Protein AF-A0A954YTP8-F1 (afdb_monomer_lite)

pLDDT: mean 84.39, std 16.36, range [36.91, 97.94]

Sequence (166 aa):
MGKVSKSRSLLAVGVMALSAPAAFGALYEENFNVDHTANWTVNDPGVTDIGVDFFYDYSAIGVPSASGGDTLGLKMTANNVDGVFGGFSVSPTGESFTGNYTVSFQMWQNYVGPVGPGGSGTTQLSTMGIGSSGTVGVWPGNGGEAVMFGATLDGGSSVDYRAYSS

Secondary structure (DSSP, 8-state):
-PPPP--------------PPP-PPPSS----SS--GGGEEEE--SSS-EEEEEEEEGGGGTPPPPTTS--EEEEEEE-SSS------EEEETT----SS------------SSTTT--TT---EEEEEE---SSS--BTTB--SSEEEEEESSS-SS-SEEEE--

Foldseek 3Di:
DDDDDDDDDDDDDDDDPDDDPDDDDDPDDDDLPDPPVVQKAKAAPPFWDKDKDGQDQQVVVVDAADPVRDRGGIDIDTRPDPVTPDFFDMDGPPDDDDDDDDDDDDDDDDFADDQAQTDPPGFDKDKDWDQAPRHHGDDDVDLDRIWMWIATDRNNDPDGIDIGHD

Radius of gyration: 26.52 Å; chains: 1; bounding box: 39×39×110 Å

Structure (mmCIF, N/CA/C/O backbone):
data_AF-A0A954YTP8-F1
#
_entry.id   AF-A0A954YTP8-F1
#
loop_
_atom_site.group_PDB
_atom_site.id
_atom_site.type_symbol
_atom_site.label_atom_id
_atom_site.label_alt_id
_atom_site.label_comp_id
_atom_site.label_asym_id
_atom_site.label_entity_id
_atom_site.label_seq_id
_atom_site.pdbx_PDB_ins_code
_atom_site.Cartn_x
_atom_site.Cartn_y
_atom_site.Cartn_z
_atom_site.occupancy
_atom_site.B_iso_or_equiv
_atom_site.auth_seq_id
_atom_site.auth_comp_id
_atom_site.auth_asym_id
_atom_site.auth_atom_id
_atom_site.pdbx_PDB_model_num
ATOM 1 N N . MET A 1 1 ? -6.459 -20.102 93.764 1.00 43.72 1 MET A N 1
ATOM 2 C CA . MET A 1 1 ? -6.989 -20.490 92.435 1.00 43.72 1 MET A CA 1
ATOM 3 C C . MET A 1 1 ? -7.096 -19.251 91.552 1.00 43.72 1 MET A C 1
ATOM 5 O O . MET A 1 1 ? -8.073 -18.526 91.659 1.00 43.72 1 MET A O 1
ATOM 9 N N . GLY A 1 2 ? -6.074 -18.967 90.739 1.00 36.91 2 GLY A N 1
ATOM 10 C CA . GLY A 1 2 ? -6.099 -17.875 89.756 1.00 36.91 2 GLY A CA 1
ATOM 11 C C . GLY A 1 2 ? -6.503 -18.408 88.381 1.00 36.91 2 GLY A C 1
ATOM 12 O O . GLY A 1 2 ? -5.917 -19.381 87.914 1.00 36.91 2 GLY A O 1
ATOM 13 N N . LYS A 1 3 ? -7.523 -17.816 87.749 1.00 38.31 3 LYS A N 1
ATOM 14 C CA . LYS A 1 3 ? -7.937 -18.155 86.378 1.00 38.31 3 LYS A CA 1
ATOM 15 C C . LYS A 1 3 ? -7.115 -17.334 85.381 1.00 38.31 3 LYS A C 1
ATOM 17 O O . LYS A 1 3 ? -7.155 -16.110 85.420 1.00 38.31 3 LYS A O 1
ATOM 22 N N . VAL A 1 4 ? -6.402 -18.011 84.483 1.00 39.09 4 VAL A N 1
ATOM 23 C CA . VAL A 1 4 ? -5.707 -17.400 83.339 1.00 39.09 4 VAL A CA 1
ATOM 24 C C . VAL A 1 4 ? -6.686 -17.304 82.165 1.00 39.09 4 VAL A C 1
ATOM 26 O O . VAL A 1 4 ? -7.268 -18.310 81.761 1.00 39.09 4 VAL A O 1
ATOM 29 N N . SER A 1 5 ? -6.872 -16.098 81.627 1.00 40.88 5 SER A N 1
ATOM 30 C CA . SER A 1 5 ? -7.641 -15.832 80.403 1.00 40.88 5 SER A CA 1
ATOM 31 C C . SER A 1 5 ? -6.720 -15.933 79.183 1.00 40.88 5 SER A C 1
ATOM 33 O O . SER A 1 5 ? -5.648 -15.331 79.175 1.00 40.88 5 SER A O 1
ATOM 35 N N . LYS A 1 6 ? -7.113 -16.698 78.156 1.00 42.00 6 LYS A N 1
ATOM 36 C CA . LYS A 1 6 ? -6.406 -16.766 76.865 1.00 42.00 6 LYS A CA 1
ATOM 37 C C . LYS A 1 6 ? -7.088 -15.819 75.877 1.00 42.00 6 LYS A C 1
ATOM 39 O O . LYS A 1 6 ? -8.239 -16.060 75.514 1.00 42.00 6 LYS A O 1
ATOM 44 N N . SER A 1 7 ? -6.391 -14.770 75.433 1.00 45.72 7 SER A N 1
ATOM 45 C CA . SER A 1 7 ? -6.871 -13.926 74.333 1.00 45.72 7 SER A CA 1
ATOM 46 C C . SER A 1 7 ? -6.701 -14.666 72.999 1.00 45.72 7 SER A C 1
ATOM 48 O O . SER A 1 7 ? -5.727 -15.392 72.789 1.00 45.72 7 SER A O 1
ATOM 50 N N . ARG A 1 8 ? -7.688 -14.533 72.110 1.00 45.28 8 ARG A N 1
ATOM 51 C CA . ARG A 1 8 ? -7.630 -15.031 70.732 1.00 45.28 8 ARG A CA 1
ATOM 52 C C . ARG A 1 8 ? -7.493 -13.827 69.810 1.00 45.28 8 ARG A C 1
ATOM 54 O O . ARG A 1 8 ? -8.442 -13.064 69.664 1.00 45.28 8 ARG A O 1
ATOM 61 N N . SER A 1 9 ? -6.324 -13.663 69.206 1.00 44.97 9 SER A N 1
ATOM 62 C CA . SER A 1 9 ? -6.107 -12.681 68.145 1.00 44.97 9 SER A CA 1
ATOM 63 C C . SER A 1 9 ? -6.711 -13.209 66.842 1.00 44.97 9 SER A C 1
ATOM 65 O O . SER A 1 9 ? -6.308 -14.272 66.371 1.00 44.97 9 SER A O 1
ATOM 67 N N . LEU A 1 10 ? -7.681 -12.491 66.268 1.00 43.72 10 LEU A N 1
ATOM 68 C CA . LEU A 1 10 ? -8.114 -12.705 64.886 1.00 43.72 10 LEU A CA 1
ATOM 69 C C . LEU A 1 10 ? -7.189 -11.919 63.953 1.00 43.72 10 LEU A C 1
ATOM 71 O O . LEU A 1 10 ? -7.056 -10.705 64.088 1.00 43.72 10 LEU A O 1
ATOM 75 N N . LEU A 1 11 ? -6.575 -12.616 62.999 1.00 39.31 11 LEU A N 1
ATOM 76 C CA . LEU A 1 11 ? -5.860 -12.011 61.881 1.00 39.31 11 LEU A CA 1
ATOM 77 C C . LEU A 1 11 ? -6.870 -11.775 60.748 1.00 39.31 11 LEU A C 1
ATOM 79 O O . LEU A 1 11 ? -7.423 -12.732 60.208 1.00 39.31 11 LEU A O 1
ATOM 83 N N . ALA A 1 12 ? -7.139 -10.515 60.409 1.00 43.16 12 ALA A N 1
ATOM 84 C CA . ALA A 1 12 ? -7.928 -10.162 59.234 1.00 43.16 12 ALA A CA 1
ATOM 85 C C . ALA A 1 12 ? -7.003 -10.128 58.008 1.00 43.16 12 ALA A C 1
ATOM 87 O O . ALA A 1 12 ? -6.092 -9.305 57.939 1.00 43.16 12 ALA A O 1
ATOM 88 N N . VAL A 1 13 ? -7.221 -11.030 57.052 1.00 51.09 13 VAL A N 1
ATOM 89 C CA . VAL A 1 13 ? -6.542 -11.003 55.751 1.00 51.09 13 VAL A CA 1
ATOM 90 C C . VAL A 1 13 ? -7.353 -10.097 54.828 1.00 51.09 13 VAL A C 1
ATOM 92 O O . VAL A 1 13 ? -8.454 -10.450 54.412 1.00 51.09 13 VAL A O 1
ATOM 95 N N . GLY A 1 14 ? -6.831 -8.903 54.548 1.00 49.72 14 GLY A N 1
ATOM 96 C CA . GLY A 1 14 ? -7.393 -8.001 53.547 1.00 49.72 14 GLY A CA 1
ATOM 97 C C . GLY A 1 14 ? -7.043 -8.490 52.145 1.00 49.72 14 GLY A C 1
ATOM 98 O O . GLY A 1 14 ? -5.870 -8.542 51.783 1.00 49.72 14 GLY A O 1
ATOM 99 N N . VAL A 1 15 ? -8.052 -8.850 51.355 1.00 52.25 15 VAL A N 1
ATOM 100 C CA . VAL A 1 15 ? -7.885 -9.144 49.928 1.00 52.25 15 VAL A CA 1
ATOM 101 C C . VAL A 1 15 ? -7.781 -7.810 49.187 1.00 52.25 15 VAL A C 1
ATOM 103 O O . VAL A 1 15 ? -8.775 -7.101 49.049 1.00 52.25 15 VAL A O 1
ATOM 106 N N . MET A 1 16 ? -6.583 -7.446 48.725 1.00 53.78 16 MET A N 1
ATOM 107 C CA . MET A 1 16 ? -6.435 -6.407 47.701 1.00 53.78 16 MET A CA 1
ATOM 108 C C . MET A 1 16 ? -6.857 -7.003 46.359 1.00 53.78 16 MET A C 1
ATOM 110 O O . MET A 1 16 ? -6.181 -7.884 45.829 1.00 53.78 16 MET A O 1
ATOM 114 N N . ALA A 1 17 ? -7.971 -6.529 45.808 1.00 55.53 17 ALA A N 1
ATOM 115 C CA . ALA A 1 17 ? -8.307 -6.785 44.416 1.00 55.53 17 ALA A CA 1
ATOM 116 C C . ALA A 1 17 ? -7.317 -6.007 43.536 1.00 55.53 17 ALA A C 1
ATOM 118 O O . ALA A 1 17 ? -7.400 -4.784 43.433 1.00 55.53 17 ALA A O 1
ATOM 119 N N . LEU A 1 18 ? -6.358 -6.708 42.927 1.00 53.88 18 LEU A N 1
ATOM 120 C CA . LEU A 1 18 ? -5.585 -6.149 41.823 1.00 53.88 18 LEU A CA 1
ATOM 121 C C . LEU A 1 18 ? -6.533 -5.982 40.633 1.00 53.88 18 LEU A C 1
ATOM 123 O O . LEU A 1 18 ? -6.994 -6.963 40.052 1.00 53.88 18 LEU A O 1
ATOM 127 N N . SER A 1 19 ? -6.831 -4.738 40.275 1.00 57.00 19 SER A N 1
ATOM 128 C CA . SER A 1 19 ? -7.425 -4.400 38.987 1.00 57.00 19 SER A CA 1
ATOM 129 C C . SER A 1 19 ? -6.445 -4.810 37.886 1.00 57.00 19 SER A C 1
ATOM 131 O O . SER A 1 19 ? -5.382 -4.201 37.748 1.00 57.00 19 SER A O 1
ATOM 133 N N . ALA A 1 20 ? -6.772 -5.861 37.135 1.00 57.78 20 ALA A N 1
ATOM 134 C CA . ALA A 1 20 ? -6.038 -6.208 35.926 1.00 57.78 20 ALA A CA 1
ATOM 135 C C . ALA A 1 20 ? -6.110 -5.035 34.927 1.00 57.78 20 ALA A C 1
ATOM 137 O O . ALA A 1 20 ? -7.161 -4.390 34.841 1.00 57.78 20 ALA A O 1
ATOM 138 N N . PRO A 1 21 ? -5.033 -4.730 34.179 1.00 53.28 21 PRO A N 1
ATOM 139 C CA . PRO A 1 21 ? -5.123 -3.761 33.097 1.00 53.28 21 PRO A CA 1
ATOM 140 C C . PRO A 1 21 ? -6.171 -4.246 32.092 1.00 53.28 21 PRO A C 1
ATOM 142 O O . PRO A 1 21 ? -6.178 -5.418 31.710 1.00 53.28 21 PRO A O 1
ATOM 145 N N . ALA A 1 22 ? -7.074 -3.354 31.687 1.00 58.91 22 ALA A N 1
ATOM 146 C CA . ALA A 1 22 ? -7.994 -3.637 30.598 1.00 58.91 22 ALA A CA 1
ATOM 147 C C . ALA A 1 22 ? -7.167 -3.934 29.340 1.00 58.91 22 ALA A C 1
ATOM 149 O O . ALA A 1 22 ? -6.373 -3.098 28.905 1.00 58.91 22 ALA A O 1
ATOM 150 N N . ALA A 1 23 ? -7.326 -5.129 28.775 1.00 56.59 23 ALA A N 1
ATOM 151 C CA . ALA A 1 23 ? -6.828 -5.406 27.439 1.00 56.59 23 ALA A CA 1
ATOM 152 C C . ALA A 1 23 ? -7.651 -4.553 26.464 1.00 56.59 23 ALA A C 1
ATOM 154 O O . ALA A 1 23 ? -8.861 -4.748 26.341 1.00 56.59 23 ALA A O 1
ATOM 155 N N . PHE A 1 24 ? -7.019 -3.575 25.819 1.00 61.34 24 PHE A N 1
ATOM 156 C CA . PHE A 1 24 ? -7.635 -2.876 24.697 1.00 61.34 24 PHE A CA 1
ATOM 157 C C . PHE A 1 24 ? -7.623 -3.825 23.496 1.00 61.34 24 PHE A C 1
ATOM 159 O O . PHE A 1 24 ? -6.556 -4.256 23.063 1.00 61.34 24 PHE A O 1
ATOM 166 N N . GLY A 1 25 ? -8.807 -4.193 23.003 1.00 76.06 25 GLY A N 1
ATOM 167 C CA . GLY A 1 25 ? -8.944 -4.908 21.734 1.00 76.06 25 GLY A CA 1
ATOM 168 C C . GLY A 1 25 ? -8.599 -4.000 20.553 1.00 76.06 25 GLY A C 1
ATOM 169 O O . GLY A 1 25 ? -8.648 -2.773 20.681 1.00 76.06 25 GLY A O 1
ATOM 170 N N . ALA A 1 26 ? -8.251 -4.595 19.411 1.00 89.19 26 ALA A N 1
ATOM 171 C CA . ALA A 1 26 ? -8.076 -3.848 18.170 1.00 89.19 26 ALA A CA 1
ATOM 172 C C . ALA A 1 26 ? -9.371 -3.088 17.828 1.00 89.19 26 ALA A C 1
ATOM 174 O O . ALA A 1 26 ? -10.463 -3.647 17.933 1.00 89.19 26 ALA A O 1
ATOM 175 N N . LEU A 1 27 ? -9.249 -1.813 17.437 1.00 93.25 27 LEU A N 1
ATOM 176 C CA . LEU A 1 27 ? -10.388 -1.033 16.930 1.00 93.25 27 LEU A CA 1
ATOM 177 C C . LEU A 1 27 ? -10.850 -1.564 15.569 1.00 93.25 27 LEU A C 1
ATOM 179 O O . LEU A 1 27 ? -12.038 -1.570 15.277 1.00 93.25 27 LEU A O 1
ATOM 183 N N . TYR A 1 28 ? -9.885 -2.007 14.769 1.00 94.44 28 TYR A N 1
ATOM 184 C CA . TYR A 1 28 ? -10.058 -2.655 13.482 1.00 94.44 28 TYR A CA 1
ATOM 185 C C . TYR A 1 28 ? -8.809 -3.489 13.201 1.00 94.44 28 TYR A C 1
ATOM 187 O O . TYR A 1 28 ? -7.697 -3.075 13.542 1.00 94.44 28 TYR A O 1
ATOM 195 N N . GLU A 1 29 ? -8.990 -4.651 12.589 1.00 94.19 29 GLU A N 1
ATOM 196 C CA . GLU A 1 29 ? -7.910 -5.522 12.141 1.00 94.19 29 GLU A CA 1
ATOM 197 C C . GLU A 1 29 ? -8.318 -6.155 10.814 1.00 94.19 29 GLU A C 1
ATOM 199 O O . GLU A 1 29 ? -9.474 -6.528 10.626 1.00 94.19 29 GLU A O 1
ATOM 204 N N . GLU A 1 30 ? -7.357 -6.286 9.908 1.00 94.50 30 GLU A N 1
ATOM 205 C CA . GLU A 1 30 ? -7.521 -7.028 8.669 1.00 94.50 30 GLU A CA 1
ATOM 206 C C . GLU A 1 30 ? -6.242 -7.816 8.392 1.00 94.50 30 GLU A C 1
ATOM 208 O O . GLU A 1 30 ? -5.138 -7.273 8.473 1.00 94.50 30 GLU A O 1
ATOM 213 N N . ASN A 1 31 ? -6.409 -9.092 8.054 1.00 93.69 31 ASN A N 1
ATOM 214 C CA . ASN A 1 31 ? -5.323 -10.006 7.706 1.00 93.69 31 ASN A CA 1
ATOM 215 C C . ASN A 1 31 ? -5.494 -10.625 6.312 1.00 93.69 31 ASN A C 1
ATOM 217 O O . ASN A 1 31 ? -4.591 -11.308 5.844 1.00 93.69 31 ASN A O 1
ATOM 221 N N . PHE A 1 32 ? -6.630 -10.385 5.648 1.00 95.81 32 PHE A N 1
ATOM 222 C CA . PHE A 1 32 ? -6.990 -10.899 4.330 1.00 95.81 32 PHE A CA 1
ATOM 223 C C . PHE A 1 32 ? -6.893 -12.427 4.205 1.00 95.81 32 PHE A C 1
ATOM 225 O O . PHE A 1 32 ? -6.756 -12.943 3.103 1.00 95.81 32 PHE A O 1
ATOM 232 N N . ASN A 1 33 ? -7.004 -13.174 5.309 1.00 94.31 33 ASN A N 1
ATOM 233 C CA . ASN A 1 33 ? -7.100 -14.639 5.280 1.00 94.31 33 ASN A CA 1
ATOM 234 C C . ASN A 1 33 ? -8.509 -15.137 4.928 1.00 94.31 33 ASN A C 1
ATOM 236 O O . ASN A 1 33 ? -8.725 -16.332 4.714 1.00 94.31 33 ASN A O 1
ATOM 240 N N . VAL A 1 34 ? -9.464 -14.214 4.842 1.00 95.25 34 VAL A N 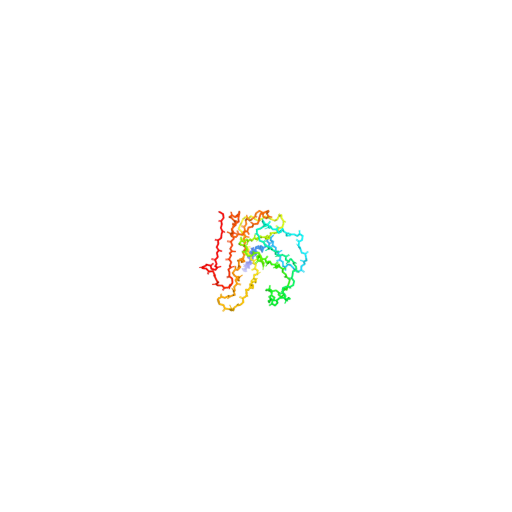1
ATOM 241 C CA . VAL A 1 34 ? -10.792 -14.394 4.257 1.00 95.25 34 VAL A CA 1
ATOM 242 C C . VAL A 1 34 ? -11.004 -13.263 3.256 1.00 95.25 34 VAL A C 1
ATOM 244 O O . VAL A 1 34 ? -10.475 -12.164 3.434 1.00 95.25 34 VAL A O 1
ATOM 247 N N . ASP A 1 35 ? -11.753 -13.530 2.189 1.00 96.56 35 ASP A N 1
ATOM 248 C CA . ASP A 1 35 ? -12.082 -12.502 1.209 1.00 96.56 35 ASP A CA 1
ATOM 249 C C . ASP A 1 35 ? 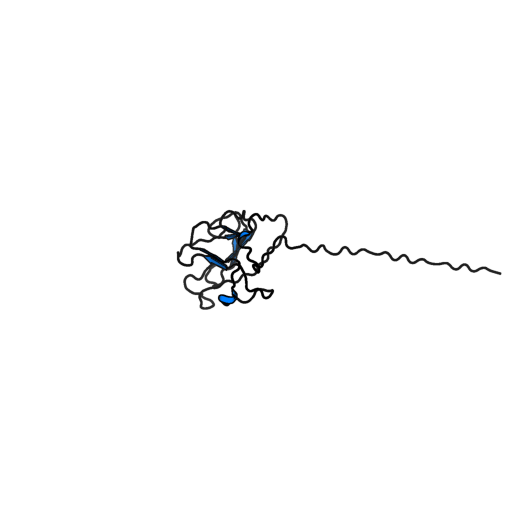-13.051 -11.475 1.815 1.00 96.56 35 ASP A C 1
ATOM 251 O O . ASP A 1 35 ? -14.262 -11.689 1.903 1.00 96.56 35 ASP A O 1
ATOM 255 N N . HIS A 1 36 ? -12.485 -10.351 2.246 1.00 96.06 36 HIS A N 1
ATOM 256 C CA . HIS A 1 36 ? -13.197 -9.172 2.723 1.00 96.06 36 HIS A CA 1
ATOM 257 C C . HIS A 1 36 ? -13.155 -8.023 1.713 1.00 96.06 36 HIS A C 1
ATOM 259 O O . HIS A 1 36 ? -13.333 -6.873 2.100 1.00 96.06 36 HIS A O 1
ATOM 265 N N . THR A 1 37 ? -12.950 -8.295 0.420 1.00 96.62 37 THR A N 1
ATOM 266 C CA . THR A 1 37 ? -12.865 -7.255 -0.625 1.00 96.62 37 THR A CA 1
ATOM 267 C C . THR A 1 37 ? -14.039 -6.273 -0.570 1.00 96.62 37 THR A C 1
ATOM 269 O O . THR A 1 37 ? -13.858 -5.070 -0.727 1.00 96.62 37 THR A O 1
ATOM 272 N N . ALA A 1 38 ? -15.247 -6.764 -0.275 1.00 97.12 38 ALA A N 1
ATOM 273 C CA . ALA A 1 38 ? -16.453 -5.941 -0.167 1.00 97.12 38 ALA A CA 1
ATOM 274 C C . ALA A 1 38 ? -16.443 -4.929 1.000 1.00 97.12 38 ALA A C 1
ATOM 276 O O . ALA A 1 38 ? -17.274 -4.023 1.013 1.00 97.12 38 ALA A O 1
ATOM 277 N N . ASN A 1 39 ? -15.524 -5.069 1.960 1.00 97.50 39 ASN A N 1
ATOM 278 C CA . ASN A 1 39 ? -15.367 -4.174 3.110 1.00 97.50 39 ASN A CA 1
ATOM 279 C C .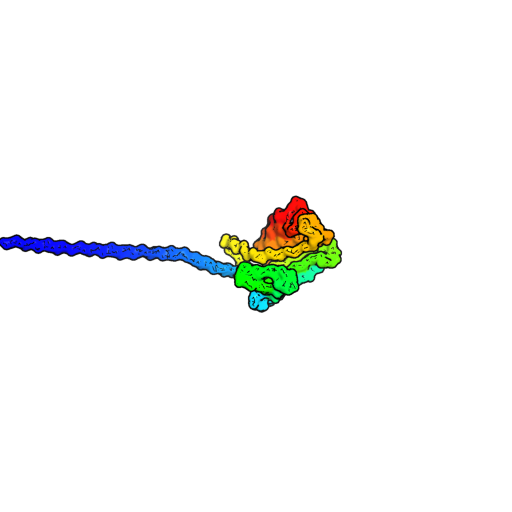 ASN A 1 39 ? -14.350 -3.050 2.849 1.00 97.50 39 ASN A C 1
ATOM 281 O O . ASN A 1 39 ? -14.049 -2.281 3.762 1.00 97.50 39 ASN A O 1
ATOM 285 N N . TRP A 1 40 ? -13.787 -2.969 1.640 1.00 97.94 40 TRP A N 1
ATOM 286 C CA . TRP A 1 40 ? -12.749 -2.008 1.290 1.00 97.94 40 TRP A CA 1
ATOM 287 C C . TRP A 1 40 ? -13.150 -1.153 0.089 1.00 97.94 40 TRP A C 1
ATOM 289 O O . TRP A 1 40 ? -13.632 -1.641 -0.932 1.00 97.94 40 TRP A O 1
ATOM 299 N N . THR A 1 41 ? -12.878 0.146 0.193 1.00 97.94 41 THR A N 1
ATOM 300 C CA . THR A 1 41 ? -13.061 1.113 -0.890 1.00 97.94 41 THR A CA 1
ATOM 301 C C . THR A 1 41 ? -11.719 1.390 -1.558 1.00 97.94 41 THR A C 1
ATOM 303 O O . THR A 1 41 ? -10.753 1.748 -0.881 1.00 97.94 41 THR A O 1
ATOM 306 N N . VAL A 1 42 ? -11.668 1.284 -2.889 1.00 97.88 42 VAL A N 1
ATOM 307 C CA . VAL A 1 42 ? -10.557 1.800 -3.703 1.00 97.88 42 VAL A CA 1
ATOM 308 C C . VAL A 1 42 ? -10.845 3.254 -4.059 1.00 97.88 42 VAL A C 1
ATOM 310 O O . VAL A 1 42 ? -11.812 3.555 -4.755 1.00 97.88 42 VAL A O 1
ATOM 313 N N . ASN A 1 43 ? -9.998 4.157 -3.576 1.00 95.62 43 ASN A N 1
ATOM 314 C CA . ASN A 1 43 ? -10.103 5.592 -3.792 1.00 95.62 43 ASN A CA 1
ATOM 315 C C . ASN A 1 43 ? -9.173 6.008 -4.932 1.00 95.62 43 ASN A C 1
ATOM 317 O O . ASN A 1 43 ? -8.053 6.478 -4.707 1.00 95.62 43 ASN A O 1
ATOM 321 N N . ASP A 1 44 ? -9.639 5.795 -6.159 1.00 95.19 44 ASP A N 1
ATOM 322 C CA . ASP A 1 44 ? -8.899 6.098 -7.381 1.00 95.19 44 ASP A CA 1
ATOM 323 C C . ASP A 1 44 ? -9.269 7.487 -7.938 1.00 95.19 44 ASP A C 1
ATOM 325 O O . ASP A 1 44 ? -10.421 7.705 -8.322 1.00 95.19 44 ASP A O 1
ATOM 329 N N . PRO A 1 45 ? -8.325 8.445 -8.000 1.00 92.69 45 PRO A N 1
ATOM 330 C CA . PRO A 1 45 ? -8.558 9.740 -8.631 1.00 92.69 45 PRO A CA 1
ATOM 331 C C . PRO A 1 45 ? -8.459 9.704 -10.170 1.00 92.69 45 PRO A C 1
ATOM 333 O O . PRO A 1 45 ? -8.714 10.728 -10.802 1.00 92.69 45 PRO A O 1
ATOM 336 N N . GLY A 1 46 ? -8.068 8.578 -10.780 1.00 94.19 46 GLY A N 1
ATOM 337 C CA . GLY A 1 46 ? -7.976 8.406 -12.233 1.00 94.19 46 GLY A CA 1
ATOM 338 C C . GLY A 1 46 ? -6.794 9.133 -12.884 1.00 94.19 46 GLY A C 1
ATOM 339 O O . GLY A 1 46 ? -6.911 9.606 -14.012 1.00 94.19 46 GLY A O 1
ATOM 340 N N . VAL A 1 47 ? -5.675 9.283 -12.162 1.00 94.38 47 VAL A N 1
ATOM 341 C CA . VAL A 1 47 ? -4.493 10.051 -12.616 1.00 94.38 47 VAL A CA 1
ATOM 342 C C . VAL A 1 47 ? -3.454 9.184 -13.337 1.00 94.38 47 VAL A C 1
ATOM 344 O O . VAL A 1 47 ? -2.764 9.672 -14.227 1.00 94.38 47 VAL A O 1
ATOM 347 N N . THR A 1 48 ? -3.314 7.923 -12.938 1.00 94.56 48 THR A N 1
ATOM 348 C CA . THR A 1 48 ? -2.360 6.950 -13.491 1.00 94.56 48 THR A CA 1
ATOM 349 C C . THR A 1 48 ? -2.995 5.565 -13.440 1.00 94.56 48 THR A C 1
ATOM 351 O O . THR A 1 48 ? -3.967 5.372 -12.708 1.00 94.56 48 THR A O 1
ATOM 354 N N . ASP A 1 49 ? -2.464 4.605 -14.184 1.00 95.50 49 ASP A N 1
ATOM 355 C CA . ASP A 1 49 ? -2.917 3.224 -14.132 1.00 95.50 49 ASP A CA 1
ATOM 356 C C . ASP A 1 49 ? -2.675 2.605 -12.742 1.00 95.50 49 ASP A C 1
ATOM 358 O O . ASP A 1 49 ? -1.626 2.800 -12.124 1.00 95.50 49 ASP A O 1
ATOM 362 N N . ILE A 1 50 ? -3.663 1.867 -12.230 1.00 96.25 50 ILE A N 1
ATOM 363 C CA . ILE A 1 50 ? -3.611 1.242 -10.903 1.00 96.25 50 ILE A CA 1
ATOM 364 C C . ILE A 1 50 ? -3.989 -0.237 -10.963 1.00 96.25 50 ILE A C 1
ATOM 366 O O . ILE A 1 50 ? -4.673 -0.696 -11.877 1.00 96.25 50 ILE A O 1
ATOM 370 N N . GLY A 1 51 ? -3.564 -0.983 -9.950 1.00 96.81 51 GLY A N 1
ATOM 371 C CA . GLY A 1 51 ? -3.954 -2.369 -9.723 1.00 96.81 51 GLY A CA 1
ATOM 372 C C . GLY A 1 51 ? -4.147 -2.625 -8.235 1.00 96.81 51 GLY A C 1
ATOM 373 O O . GLY A 1 51 ? -3.332 -2.182 -7.421 1.00 96.81 51 GLY A O 1
ATOM 374 N N . VAL A 1 52 ? -5.232 -3.321 -7.893 1.00 97.88 52 VAL A N 1
ATOM 375 C CA . VAL A 1 52 ? -5.584 -3.677 -6.516 1.00 97.88 52 VAL A CA 1
ATOM 376 C C . VAL A 1 52 ? -6.098 -5.105 -6.492 1.00 97.88 52 VAL A C 1
ATOM 378 O O . VAL A 1 52 ? -7.153 -5.387 -7.052 1.00 97.88 52 VAL A O 1
ATOM 381 N N . ASP A 1 53 ? -5.368 -5.976 -5.806 1.00 97.62 53 ASP A N 1
ATOM 382 C CA . ASP A 1 53 ? -5.774 -7.354 -5.558 1.00 97.62 53 ASP A CA 1
ATOM 383 C C . ASP A 1 53 ? -5.890 -7.540 -4.039 1.00 97.62 53 ASP A C 1
ATOM 385 O O . ASP A 1 53 ? -4.887 -7.630 -3.323 1.00 97.62 53 ASP A O 1
ATOM 389 N N . PHE A 1 54 ? -7.120 -7.552 -3.532 1.00 97.75 54 PHE A N 1
ATOM 390 C CA . PHE A 1 54 ? -7.411 -7.994 -2.169 1.00 97.75 54 PHE A CA 1
ATOM 391 C C . PHE A 1 54 ? -7.373 -9.523 -2.115 1.00 97.75 54 PHE A C 1
ATOM 393 O O . PHE A 1 54 ? -7.574 -10.181 -3.136 1.00 97.75 54 PHE A O 1
ATOM 400 N N . PHE A 1 55 ? -7.131 -10.094 -0.930 1.00 97.12 55 PHE A N 1
ATOM 401 C CA . PHE A 1 55 ? -7.078 -11.552 -0.756 1.00 97.12 55 PHE A CA 1
ATOM 402 C C . PHE A 1 55 ? -6.041 -12.229 -1.685 1.00 97.12 55 PHE A C 1
ATOM 404 O O . PHE A 1 55 ? -6.204 -13.357 -2.147 1.00 97.12 55 PHE A O 1
ATOM 411 N N . TYR A 1 56 ? -4.957 -11.518 -1.999 1.00 97.69 56 TYR A N 1
ATOM 412 C CA . TYR A 1 56 ? -3.939 -11.971 -2.937 1.00 97.69 56 TYR A CA 1
ATOM 413 C C . TYR A 1 56 ? -2.892 -12.842 -2.244 1.00 97.69 56 TYR A C 1
ATOM 415 O O . TYR A 1 56 ? -2.286 -12.404 -1.265 1.00 97.69 56 TYR A O 1
ATOM 423 N N . ASP A 1 57 ? -2.619 -14.030 -2.793 1.00 97.56 57 ASP A N 1
ATOM 424 C CA . ASP A 1 57 ? -1.494 -14.871 -2.371 1.00 97.56 57 ASP A CA 1
ATOM 425 C C . ASP A 1 57 ? -0.167 -14.282 -2.858 1.00 97.56 57 ASP A C 1
ATOM 427 O O . ASP A 1 57 ? 0.281 -14.497 -3.990 1.00 97.56 57 ASP A O 1
ATOM 431 N N . TYR A 1 58 ? 0.482 -13.516 -1.983 1.00 96.75 58 TYR A N 1
ATOM 432 C CA . TYR A 1 58 ? 1.748 -12.864 -2.291 1.00 96.75 58 TYR A CA 1
ATOM 433 C C . TYR A 1 58 ? 2.940 -13.822 -2.308 1.00 96.75 58 TYR A C 1
ATOM 435 O O . TYR A 1 58 ? 3.993 -13.462 -2.845 1.00 96.75 58 TYR A O 1
ATOM 443 N N . SER A 1 59 ? 2.788 -15.061 -1.829 1.00 96.62 59 SER A N 1
ATOM 444 C CA . SER A 1 59 ? 3.839 -16.072 -1.981 1.00 96.62 59 SER A CA 1
ATOM 445 C C . SER A 1 59 ? 4.090 -16.408 -3.458 1.00 96.62 59 SER A C 1
ATOM 447 O O . SER A 1 59 ? 5.222 -16.710 -3.842 1.00 96.62 59 SER A O 1
ATOM 449 N N . ALA A 1 60 ? 3.081 -16.223 -4.322 1.00 96.38 60 ALA A N 1
ATOM 450 C CA . ALA A 1 60 ? 3.181 -16.414 -5.769 1.00 96.38 60 ALA A CA 1
ATOM 451 C C . ALA A 1 60 ? 4.204 -15.486 -6.453 1.00 96.38 60 ALA A C 1
ATOM 453 O O . ALA A 1 60 ? 4.682 -15.794 -7.544 1.00 96.38 60 ALA A O 1
ATOM 454 N N . ILE A 1 61 ? 4.560 -14.360 -5.822 1.00 93.19 61 ILE A N 1
ATOM 455 C CA . ILE A 1 61 ? 5.587 -13.417 -6.303 1.00 93.19 61 ILE A CA 1
ATOM 456 C C . ILE A 1 61 ? 6.850 -13.427 -5.430 1.00 93.19 61 ILE A C 1
ATOM 458 O O . ILE A 1 61 ? 7.677 -12.524 -5.525 1.00 93.19 61 ILE A O 1
ATOM 462 N N . GLY A 1 62 ? 7.015 -14.450 -4.585 1.00 93.62 62 GLY A N 1
ATOM 463 C CA . GLY A 1 62 ? 8.208 -14.643 -3.760 1.00 93.62 62 GLY A CA 1
ATOM 464 C C . GLY A 1 62 ? 8.296 -13.732 -2.535 1.00 93.62 62 GLY A C 1
ATOM 465 O O . GLY A 1 62 ? 9.368 -13.635 -1.937 1.00 93.62 62 GLY A O 1
ATOM 466 N N . VAL A 1 63 ? 7.200 -13.071 -2.149 1.00 94.75 63 VAL A N 1
ATOM 467 C CA .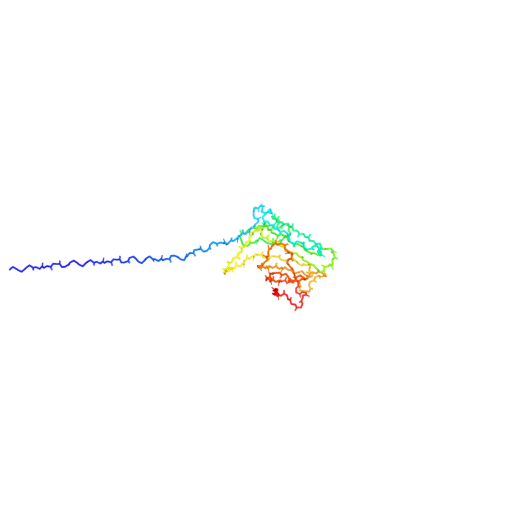 VAL A 1 63 ? 7.148 -12.292 -0.907 1.00 94.75 63 VAL A CA 1
ATOM 468 C C . VAL A 1 63 ? 7.103 -13.264 0.282 1.00 94.75 63 VAL A C 1
ATOM 470 O O . VAL A 1 63 ? 6.273 -14.178 0.279 1.00 94.75 63 VAL A O 1
ATOM 473 N N . PRO A 1 64 ? 7.988 -13.120 1.288 1.00 94.62 64 PRO A N 1
ATOM 474 C CA . PRO A 1 64 ? 7.965 -13.956 2.486 1.00 94.62 64 PRO A CA 1
ATOM 475 C C . PRO A 1 64 ? 6.657 -13.812 3.269 1.00 94.62 64 PRO A C 1
ATOM 477 O O . PRO A 1 64 ? 6.042 -12.748 3.257 1.00 94.62 64 PRO A O 1
ATOM 480 N N . SER A 1 65 ? 6.274 -14.855 4.007 1.00 95.44 65 SER A N 1
ATOM 481 C CA . SER A 1 65 ? 5.105 -14.813 4.893 1.00 95.44 65 SER A CA 1
ATOM 482 C C . SER A 1 65 ? 5.205 -13.688 5.927 1.00 95.44 65 SER A C 1
ATOM 484 O O . SER A 1 65 ? 6.268 -13.491 6.527 1.00 95.44 65 SER A O 1
ATOM 486 N N . ALA A 1 66 ? 4.083 -13.028 6.201 1.00 92.38 66 ALA A N 1
ATOM 487 C CA . ALA A 1 66 ? 3.943 -12.072 7.296 1.00 92.38 66 ALA A CA 1
ATOM 488 C C . ALA A 1 66 ? 4.204 -12.717 8.677 1.00 92.38 66 ALA A C 1
ATOM 490 O O . ALA A 1 66 ? 4.199 -13.943 8.840 1.00 92.38 66 ALA A O 1
ATOM 491 N N . SER A 1 67 ? 4.415 -11.896 9.712 1.00 82.25 67 SER A N 1
ATOM 492 C CA . SER A 1 67 ? 4.533 -12.344 11.102 1.00 82.25 67 SER A CA 1
ATOM 493 C C . SER A 1 67 ? 3.212 -12.977 11.547 1.00 82.25 67 SER A C 1
ATOM 495 O O . SER A 1 67 ? 2.249 -12.272 11.833 1.00 82.25 67 SER A O 1
ATOM 497 N N . GLY A 1 68 ? 3.169 -14.308 11.551 1.00 84.38 68 GLY A N 1
ATOM 498 C CA . GLY A 1 68 ? 1.944 -15.104 11.691 1.00 84.38 68 GLY A CA 1
ATOM 499 C C . GLY A 1 68 ? 1.919 -16.324 10.765 1.00 84.38 68 GLY A C 1
ATOM 500 O O . GLY A 1 68 ? 1.266 -17.311 11.083 1.00 84.38 68 GLY A O 1
ATOM 501 N N . GLY A 1 69 ? 2.709 -16.305 9.684 1.00 92.31 69 GLY A N 1
ATOM 502 C CA . GLY A 1 69 ? 2.740 -17.375 8.682 1.00 92.31 69 GLY A CA 1
ATOM 503 C C . GLY A 1 69 ? 1.738 -17.186 7.541 1.00 92.31 69 GLY A C 1
ATOM 504 O O . GLY A 1 69 ? 1.677 -18.035 6.654 1.00 92.31 69 GLY A O 1
ATOM 505 N N . ASP A 1 70 ? 0.989 -16.083 7.548 1.00 94.25 70 ASP A N 1
ATOM 506 C CA . ASP A 1 70 ? 0.040 -15.742 6.492 1.00 94.25 70 ASP A CA 1
ATOM 507 C C . ASP A 1 70 ? 0.760 -15.515 5.160 1.00 94.25 70 ASP A C 1
ATOM 509 O O . ASP A 1 70 ? 1.936 -15.149 5.121 1.00 94.25 70 ASP A O 1
ATOM 513 N N . THR A 1 71 ? 0.042 -15.755 4.065 1.00 97.06 71 THR A N 1
ATOM 514 C CA . THR A 1 71 ? 0.514 -15.547 2.681 1.00 97.06 71 THR A CA 1
ATOM 515 C C . THR A 1 71 ? -0.480 -14.756 1.838 1.00 97.06 71 THR A C 1
ATOM 517 O O . THR A 1 71 ? -0.176 -14.396 0.703 1.00 97.06 71 THR A O 1
ATOM 520 N N . LEU A 1 72 ? -1.652 -14.458 2.403 1.00 97.62 72 LEU A N 1
ATOM 521 C CA . LEU A 1 72 ? -2.701 -13.673 1.776 1.00 97.62 72 LEU A CA 1
ATOM 522 C C . LEU A 1 72 ? -2.628 -12.227 2.262 1.00 97.62 72 LEU A C 1
ATOM 524 O O . LEU A 1 72 ? -2.266 -11.960 3.408 1.00 97.62 72 LEU A O 1
ATOM 528 N N . GLY A 1 73 ? -2.925 -11.282 1.376 1.00 96.75 73 GLY A N 1
ATOM 529 C CA . GLY A 1 73 ? -2.800 -9.864 1.682 1.00 96.75 73 GLY A CA 1
ATOM 530 C C . GLY A 1 73 ? -3.447 -8.952 0.652 1.00 96.75 73 GLY A C 1
ATOM 531 O O . GLY A 1 73 ? -4.154 -9.384 -0.257 1.00 96.75 73 GLY A O 1
ATOM 532 N N . LEU A 1 74 ? -3.161 -7.663 0.802 1.00 97.06 74 LEU A N 1
ATOM 533 C CA . LEU A 1 74 ? -3.481 -6.629 -0.168 1.00 97.06 74 LEU A CA 1
ATOM 534 C C . LEU A 1 74 ? -2.251 -6.355 -1.033 1.00 97.06 74 LEU A C 1
ATOM 536 O O . LEU A 1 74 ? -1.203 -5.952 -0.527 1.00 97.06 74 LEU A O 1
ATOM 540 N N . LYS A 1 75 ? -2.396 -6.521 -2.345 1.00 96.50 75 LYS A N 1
ATOM 541 C CA . LYS A 1 75 ? -1.401 -6.097 -3.327 1.00 96.50 75 LYS A CA 1
ATOM 542 C C . LYS A 1 75 ? -1.888 -4.840 -4.036 1.00 96.50 75 LYS A C 1
ATOM 544 O O . LYS A 1 75 ? -2.997 -4.800 -4.560 1.00 96.50 75 LYS A O 1
ATOM 549 N N . MET A 1 76 ? -1.026 -3.831 -4.075 1.00 95.81 76 MET A N 1
ATOM 550 C CA . MET A 1 76 ? -1.276 -2.556 -4.740 1.00 95.81 76 MET A CA 1
ATOM 551 C C . MET A 1 76 ? -0.152 -2.258 -5.728 1.00 95.81 76 MET A C 1
ATOM 553 O O . MET A 1 76 ? 1.021 -2.490 -5.435 1.00 95.81 76 MET A O 1
ATOM 557 N N . THR A 1 77 ? -0.513 -1.717 -6.886 1.00 93.88 77 THR A N 1
ATOM 558 C CA . THR A 1 77 ? 0.426 -1.224 -7.900 1.00 93.88 77 THR A CA 1
ATOM 559 C C . THR A 1 77 ? -0.104 0.067 -8.504 1.00 93.88 77 THR A C 1
ATOM 561 O O . THR A 1 77 ? -1.312 0.185 -8.693 1.00 93.88 77 THR A O 1
ATOM 564 N N . ALA A 1 78 ? 0.774 1.002 -8.844 1.00 92.56 78 ALA A N 1
ATOM 565 C CA . ALA A 1 78 ? 0.424 2.234 -9.546 1.00 92.56 78 ALA A CA 1
ATOM 566 C C . ALA A 1 78 ? 1.441 2.499 -10.656 1.00 92.56 78 ALA A C 1
ATOM 568 O O . ALA A 1 78 ? 2.581 2.053 -10.542 1.00 92.56 78 ALA A O 1
ATOM 569 N N . ASN A 1 79 ? 1.064 3.264 -11.679 1.00 91.25 79 ASN A N 1
ATOM 570 C CA . ASN A 1 79 ? 1.954 3.727 -12.739 1.00 91.25 79 ASN A CA 1
ATOM 571 C C . ASN A 1 79 ? 2.781 2.588 -13.368 1.00 91.25 79 ASN A C 1
ATOM 573 O O . ASN A 1 79 ? 4.010 2.662 -13.454 1.00 91.25 79 ASN A O 1
ATOM 577 N N . ASN A 1 80 ? 2.120 1.491 -13.737 1.00 89.00 80 ASN A N 1
ATOM 578 C CA . ASN A 1 80 ? 2.782 0.326 -14.317 1.00 89.00 80 ASN A CA 1
ATOM 579 C C . ASN A 1 80 ? 3.185 0.577 -15.772 1.00 89.00 80 ASN A C 1
ATOM 581 O O . ASN A 1 80 ? 4.153 -0.024 -16.243 1.00 89.00 80 ASN A O 1
ATOM 585 N N . VAL A 1 81 ? 2.442 1.430 -16.488 1.00 89.94 81 VAL A N 1
ATOM 586 C CA . VAL A 1 81 ? 2.671 1.705 -17.915 1.00 89.94 81 VAL A CA 1
ATOM 587 C C . VAL A 1 81 ? 2.567 3.181 -18.293 1.00 89.94 81 VAL A C 1
ATOM 589 O O . VAL A 1 81 ? 3.244 3.589 -19.236 1.00 89.94 81 VAL A O 1
ATOM 592 N N . ASP A 1 82 ? 1.771 3.984 -17.584 1.00 90.94 82 ASP A N 1
ATOM 593 C CA . ASP A 1 82 ? 1.418 5.336 -18.036 1.00 90.94 82 ASP A CA 1
ATOM 594 C C . ASP A 1 82 ? 2.595 6.322 -18.002 1.00 90.94 82 ASP A C 1
ATOM 596 O O . ASP A 1 82 ? 2.653 7.266 -18.794 1.00 90.94 82 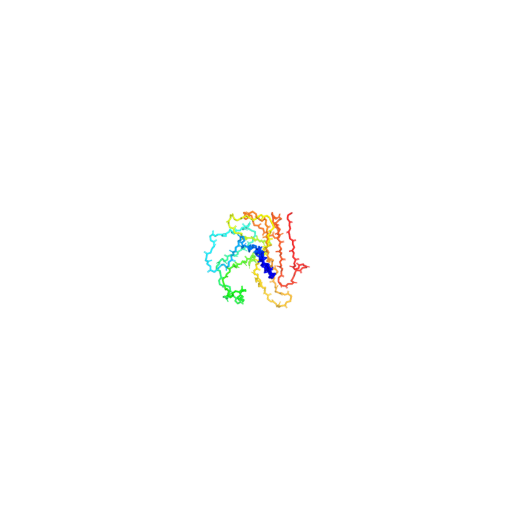ASP A O 1
ATOM 600 N N . GLY A 1 83 ? 3.550 6.125 -17.092 1.00 89.19 83 GLY A N 1
ATOM 601 C CA . GLY A 1 83 ? 4.653 7.061 -16.868 1.00 89.19 83 GLY A CA 1
ATOM 602 C C . GLY A 1 83 ? 4.200 8.400 -16.274 1.00 89.19 83 GLY A C 1
ATOM 603 O O . GLY A 1 83 ? 4.904 9.402 -16.409 1.00 89.19 83 GLY A O 1
ATOM 604 N N . VAL A 1 84 ? 3.032 8.433 -15.628 1.00 91.25 84 VAL A N 1
ATOM 605 C CA . VAL A 1 84 ? 2.420 9.635 -15.051 1.00 91.25 84 VAL A CA 1
ATOM 606 C C . VAL A 1 84 ? 2.523 9.590 -13.533 1.00 91.25 84 VAL A C 1
ATOM 608 O O . VAL A 1 84 ? 2.145 8.606 -12.895 1.00 91.25 84 VAL A O 1
ATOM 611 N N . PHE A 1 85 ? 3.008 10.687 -12.941 1.00 91.00 85 PHE A N 1
ATOM 612 C CA . PHE A 1 85 ? 3.009 10.857 -11.491 1.00 91.00 85 PHE A CA 1
ATOM 613 C C . PHE A 1 85 ? 1.568 10.938 -10.978 1.00 91.00 85 PHE A C 1
ATOM 615 O O . PHE A 1 85 ? 0.881 11.944 -11.155 1.00 91.00 85 PHE A O 1
ATOM 622 N N . GLY A 1 86 ? 1.136 9.858 -10.344 1.00 92.69 86 GLY A N 1
ATOM 623 C CA . GLY A 1 86 ? -0.201 9.667 -9.814 1.00 92.69 86 GLY A CA 1
ATOM 624 C C . GLY A 1 86 ? -0.172 8.673 -8.664 1.00 92.69 86 GLY A C 1
ATOM 625 O O . GLY A 1 86 ? 0.862 8.081 -8.352 1.00 92.69 86 GLY A O 1
ATOM 626 N N . GLY A 1 87 ? -1.318 8.491 -8.028 1.00 93.56 87 GLY A N 1
ATOM 627 C CA . GLY A 1 87 ? -1.476 7.528 -6.956 1.00 93.56 87 GLY A CA 1
ATOM 628 C C . GLY A 1 87 ? -2.930 7.404 -6.543 1.00 93.56 87 GLY A C 1
ATOM 629 O O . GLY A 1 87 ? -3.798 8.127 -7.031 1.00 93.56 87 GLY A O 1
ATOM 630 N N . PHE A 1 88 ? -3.175 6.476 -5.634 1.00 95.38 88 PHE A N 1
ATOM 631 C CA . PHE A 1 88 ? -4.491 6.153 -5.110 1.00 95.38 88 PHE A CA 1
ATOM 632 C C . PHE A 1 88 ? -4.337 5.637 -3.677 1.00 95.38 88 PHE A C 1
ATOM 634 O O . PHE A 1 88 ? -3.226 5.351 -3.225 1.00 95.38 88 PHE A O 1
ATOM 641 N N . SER A 1 89 ? -5.451 5.497 -2.969 1.00 95.25 89 SER A N 1
ATOM 642 C CA . SER A 1 89 ? -5.479 4.870 -1.648 1.00 95.25 89 SER A CA 1
ATOM 643 C C . SER A 1 89 ? -6.571 3.811 -1.577 1.00 95.25 89 SER A C 1
ATOM 645 O O . SER A 1 89 ? -7.489 3.780 -2.395 1.00 95.25 89 SER A O 1
ATOM 647 N N . VAL A 1 90 ? -6.492 2.946 -0.571 1.00 96.94 90 VAL A N 1
ATOM 648 C CA . VAL A 1 90 ? -7.611 2.090 -0.170 1.00 96.94 90 VAL A CA 1
ATOM 649 C C . VAL A 1 90 ? -7.951 2.359 1.288 1.00 96.94 90 VAL A C 1
ATOM 651 O O . VAL A 1 90 ? -7.091 2.777 2.067 1.00 96.94 90 VAL A O 1
ATOM 654 N N . SER A 1 91 ? -9.209 2.177 1.670 1.00 95.62 91 SER A N 1
ATOM 655 C CA . SER A 1 91 ? -9.657 2.411 3.048 1.00 95.62 91 SER A CA 1
ATOM 656 C C . SER A 1 91 ? -10.768 1.437 3.431 1.00 95.62 91 SER A C 1
ATOM 658 O O . SER A 1 91 ? -11.574 1.099 2.560 1.00 95.62 91 SER A O 1
ATOM 660 N N . PRO A 1 92 ? -10.848 1.002 4.702 1.00 96.38 92 PRO A N 1
ATOM 661 C CA . PRO A 1 92 ? -12.000 0.249 5.181 1.00 96.38 92 PRO A CA 1
ATOM 662 C C . PRO A 1 92 ? -13.281 1.067 4.988 1.00 96.38 92 PRO A C 1
ATOM 664 O O . PRO A 1 92 ? -13.339 2.252 5.326 1.00 96.38 92 PRO A O 1
ATOM 667 N N . THR A 1 93 ? -14.302 0.456 4.402 1.00 97.12 93 THR A N 1
ATOM 668 C CA . THR A 1 93 ? -15.531 1.147 4.021 1.00 97.12 93 THR A CA 1
ATOM 669 C C . THR A 1 93 ? -16.366 1.486 5.252 1.00 97.12 93 THR A C 1
ATOM 671 O O . THR A 1 93 ? -16.798 0.605 5.986 1.00 97.12 93 THR A O 1
ATOM 674 N N . GLY A 1 94 ? -16.660 2.775 5.442 1.00 94.44 94 GLY A N 1
ATOM 675 C CA . GLY A 1 94 ? -17.563 3.244 6.501 1.00 94.44 94 GLY A CA 1
ATOM 676 C C . GLY A 1 94 ? -16.957 3.261 7.906 1.00 94.44 94 GLY A C 1
ATOM 677 O O . GLY A 1 94 ? -17.656 3.613 8.856 1.00 94.44 94 GLY A O 1
ATOM 678 N N . GLU A 1 95 ? -15.674 2.930 8.039 1.00 95.25 95 GLU A N 1
ATOM 679 C CA . GLU A 1 95 ? -14.970 2.966 9.315 1.00 95.25 95 GLU A CA 1
ATOM 680 C C . GLU A 1 95 ? -14.496 4.379 9.666 1.00 95.25 95 GLU A C 1
ATOM 682 O O . GLU A 1 95 ? -14.078 5.160 8.811 1.00 95.25 95 GLU A O 1
ATOM 687 N N . SER A 1 96 ? -14.539 4.709 10.957 1.00 93.56 96 SER A N 1
ATOM 688 C CA . SER A 1 96 ? -14.067 5.990 11.484 1.00 93.56 96 SER A CA 1
ATOM 689 C C . SER A 1 96 ? -13.591 5.829 12.922 1.00 93.56 96 SER A C 1
ATOM 691 O O . SER A 1 96 ? -14.357 5.454 13.810 1.00 93.56 96 SER A O 1
ATOM 693 N N . PHE A 1 97 ? -12.335 6.195 13.176 1.00 92.69 97 PHE A N 1
ATOM 694 C CA . PHE A 1 97 ? -11.692 6.040 14.481 1.00 92.69 97 PHE A CA 1
ATOM 695 C C . PHE A 1 97 ? -11.400 7.402 15.110 1.00 92.69 97 PHE A C 1
ATOM 697 O O . PHE A 1 97 ? -10.943 8.330 14.443 1.00 92.69 97 PHE A O 1
ATOM 704 N N . THR A 1 98 ? -11.655 7.530 16.412 1.00 91.31 98 THR A N 1
ATOM 705 C CA . THR A 1 98 ? -11.463 8.781 17.163 1.00 91.31 98 THR A CA 1
ATOM 706 C C . THR A 1 98 ? -10.632 8.543 18.421 1.00 91.31 98 THR A C 1
ATOM 708 O O . THR A 1 98 ? -10.493 7.412 18.884 1.00 91.31 98 THR A O 1
ATOM 711 N N . GLY A 1 99 ? -10.083 9.618 18.989 1.00 91.81 99 GLY A N 1
ATOM 712 C CA . GLY A 1 99 ? -9.214 9.542 20.163 1.00 91.81 99 GLY A CA 1
ATOM 713 C C . GLY A 1 99 ? -7.787 9.116 19.820 1.00 91.81 99 GLY A C 1
ATOM 714 O O . GLY A 1 99 ? -7.347 9.236 18.679 1.00 91.81 99 GLY A O 1
ATOM 715 N N . ASN A 1 100 ? -7.052 8.650 20.830 1.00 92.88 100 ASN A N 1
ATOM 716 C CA . ASN A 1 100 ? -5.676 8.193 20.659 1.00 92.88 100 ASN A CA 1
ATOM 717 C C . ASN A 1 100 ? -5.669 6.719 20.254 1.00 92.88 100 ASN A C 1
ATOM 719 O O . ASN A 1 100 ? -6.199 5.878 20.979 1.00 92.88 100 ASN A O 1
ATOM 723 N N . TYR A 1 101 ? -5.027 6.411 19.134 1.00 92.44 101 TYR A N 1
ATOM 724 C CA . TYR A 1 101 ? -4.871 5.052 18.634 1.00 92.44 101 TYR A CA 1
ATOM 725 C C . TYR A 1 101 ? -3.508 4.878 17.967 1.00 92.44 101 TYR A C 1
ATOM 727 O O . TYR A 1 101 ? -2.848 5.846 17.587 1.00 92.44 101 TYR A O 1
ATOM 735 N N . THR A 1 102 ? -3.105 3.621 17.825 1.00 91.94 102 THR A N 1
ATOM 736 C CA . THR A 1 102 ? -1.911 3.226 17.081 1.00 91.94 102 THR A CA 1
ATOM 737 C C . THR A 1 102 ? -2.353 2.464 15.846 1.00 91.94 102 THR A C 1
ATOM 739 O O . THR A 1 102 ? -3.222 1.600 15.935 1.00 91.94 102 THR A O 1
ATOM 742 N N . VAL A 1 103 ? -1.724 2.758 14.712 1.00 91.38 103 VAL A N 1
ATOM 743 C CA . VAL A 1 103 ? -1.858 1.957 13.494 1.00 91.38 103 VAL A CA 1
ATOM 744 C C . VAL A 1 103 ? -0.588 1.138 13.322 1.00 91.38 103 VAL A C 1
ATOM 746 O O . VAL A 1 103 ? 0.522 1.631 13.519 1.00 91.38 103 VAL A O 1
ATOM 749 N N . SER A 1 104 ? -0.748 -0.136 12.996 1.00 91.69 104 SER A N 1
ATOM 750 C CA . SER A 1 104 ? 0.347 -1.063 12.722 1.00 91.69 104 SER A CA 1
ATOM 751 C C . SER A 1 104 ? -0.017 -1.886 11.500 1.00 91.69 104 SER A C 1
ATOM 753 O O . SER A 1 104 ? -1.172 -2.253 11.318 1.00 91.69 104 SER A O 1
ATOM 755 N N . PHE A 1 105 ? 0.963 -2.133 10.645 1.00 90.12 105 PHE A N 1
ATOM 756 C CA . PHE A 1 105 ? 0.793 -2.854 9.392 1.00 90.12 105 PHE A CA 1
ATOM 757 C C . PHE A 1 105 ? 2.117 -3.528 9.039 1.00 90.12 105 PHE A C 1
ATOM 759 O O . PHE A 1 105 ? 3.185 -3.140 9.521 1.00 90.12 105 PHE A O 1
ATOM 766 N N . GLN A 1 106 ? 2.041 -4.536 8.180 1.00 92.56 106 GLN A N 1
ATOM 767 C CA . GLN A 1 106 ? 3.203 -5.182 7.589 1.00 92.56 106 GLN A CA 1
ATOM 768 C C . GLN A 1 106 ? 3.234 -4.809 6.115 1.00 92.56 106 GLN A C 1
ATOM 770 O O . GLN A 1 106 ? 2.244 -4.983 5.411 1.00 92.56 106 GLN A O 1
ATOM 775 N N . MET A 1 107 ? 4.352 -4.249 5.666 1.00 91.69 107 MET A N 1
ATOM 776 C CA . MET A 1 107 ? 4.503 -3.755 4.303 1.00 91.69 107 MET A CA 1
ATOM 777 C C . MET A 1 107 ? 5.695 -4.427 3.642 1.00 91.69 107 MET A C 1
ATOM 779 O O . MET A 1 107 ? 6.792 -4.449 4.199 1.00 91.69 107 MET A O 1
ATOM 783 N N . TRP A 1 108 ? 5.473 -4.917 2.428 1.00 92.06 108 TRP A N 1
ATOM 784 C CA . TRP A 1 108 ? 6.521 -5.356 1.525 1.00 92.06 108 TRP A CA 1
ATOM 785 C C . TRP A 1 108 ? 6.464 -4.517 0.254 1.00 92.06 108 TRP A C 1
ATOM 787 O O . TRP A 1 108 ? 5.391 -4.316 -0.310 1.00 92.06 108 TRP A O 1
ATOM 797 N N . GLN A 1 109 ? 7.618 -4.059 -0.219 1.00 89.62 109 GLN A N 1
ATOM 798 C CA . GLN A 1 109 ? 7.743 -3.349 -1.487 1.00 89.62 109 GLN A CA 1
ATOM 799 C C . GLN A 1 109 ? 8.745 -4.093 -2.375 1.00 89.62 109 GLN A C 1
ATOM 801 O O . GLN A 1 109 ? 9.721 -4.660 -1.891 1.00 89.62 109 GLN A O 1
ATOM 806 N N . ASN A 1 110 ? 8.497 -4.098 -3.683 1.00 85.69 110 ASN A N 1
ATOM 807 C CA . ASN A 1 110 ? 9.429 -4.604 -4.687 1.00 85.69 110 ASN A CA 1
ATOM 808 C C . ASN A 1 110 ? 9.953 -3.432 -5.523 1.00 85.69 110 ASN A C 1
ATOM 810 O O . ASN A 1 110 ? 9.240 -2.455 -5.742 1.00 85.69 110 ASN A O 1
ATOM 814 N N . TYR A 1 111 ? 11.187 -3.540 -6.006 1.00 83.75 111 TYR A N 1
ATOM 815 C CA . TYR A 1 111 ? 11.772 -2.612 -6.972 1.00 83.75 111 TYR A CA 1
ATOM 816 C C . TYR A 1 111 ? 12.578 -3.395 -8.008 1.00 83.75 111 TYR A C 1
ATOM 818 O O . TYR A 1 111 ? 13.079 -4.486 -7.724 1.00 83.75 111 TYR A O 1
ATOM 826 N N . VAL A 1 112 ? 12.692 -2.857 -9.224 1.00 81.81 112 VAL A N 1
ATOM 827 C CA . VAL A 1 112 ? 13.562 -3.458 -10.244 1.00 81.81 112 VAL A CA 1
ATOM 828 C C . VAL A 1 112 ? 15.015 -3.218 -9.830 1.00 81.81 112 VAL A C 1
ATOM 830 O O . VAL A 1 112 ? 15.387 -2.120 -9.429 1.00 81.81 112 VAL A O 1
ATOM 833 N N . GLY A 1 113 ? 15.838 -4.262 -9.872 1.00 78.25 113 GLY A N 1
ATOM 834 C CA . GLY A 1 113 ? 17.238 -4.169 -9.466 1.00 78.25 113 GLY A CA 1
ATOM 835 C C . GLY A 1 113 ? 18.111 -3.319 -10.407 1.00 78.25 113 GLY A C 1
ATOM 836 O O . GLY A 1 113 ? 17.647 -2.872 -11.459 1.00 78.25 113 GLY A O 1
ATOM 837 N N . PRO A 1 114 ? 19.408 -3.170 -10.072 1.00 79.19 114 PRO A N 1
ATOM 838 C CA . PRO A 1 114 ? 20.119 -3.858 -8.988 1.00 79.19 114 PRO A CA 1
ATOM 839 C C . PRO A 1 114 ? 19.925 -3.205 -7.609 1.00 79.19 114 PRO A C 1
ATOM 841 O O . PRO A 1 114 ? 19.484 -2.065 -7.496 1.00 79.19 114 PRO A O 1
ATOM 844 N N . VAL A 1 115 ? 20.287 -3.938 -6.551 1.00 70.81 115 VAL A N 1
ATOM 845 C CA . VAL A 1 115 ? 20.279 -3.420 -5.173 1.00 70.81 115 VAL A CA 1
ATOM 846 C C . VAL A 1 115 ? 21.170 -2.185 -5.067 1.00 70.81 115 VAL A C 1
ATOM 848 O O . VAL A 1 115 ? 22.337 -2.240 -5.457 1.00 70.81 115 VAL A O 1
ATOM 851 N N . GLY A 1 116 ? 20.639 -1.094 -4.513 1.00 71.31 116 GLY A N 1
ATOM 852 C CA . GLY A 1 116 ? 21.355 0.170 -4.348 1.00 71.31 116 GLY A CA 1
ATOM 853 C C . GLY A 1 116 ? 20.855 1.250 -5.305 1.00 71.31 116 GLY A C 1
ATOM 854 O O . GLY A 1 116 ? 20.056 2.065 -4.876 1.00 71.31 116 GLY A O 1
ATOM 855 N N . PRO A 1 117 ? 21.315 1.303 -6.570 1.00 69.62 117 PRO A N 1
ATOM 856 C CA . PRO A 1 117 ? 20.925 2.374 -7.484 1.00 69.62 117 PRO A CA 1
ATOM 857 C C . PRO A 1 117 ? 19.523 2.186 -8.086 1.00 69.62 117 PRO A C 1
ATOM 859 O O . PRO A 1 117 ? 19.033 3.106 -8.736 1.00 69.62 117 PRO A O 1
ATOM 862 N N . GLY A 1 118 ? 18.906 1.010 -7.911 1.00 77.12 118 GLY A N 1
ATOM 863 C CA . GLY A 1 118 ? 17.632 0.672 -8.535 1.00 77.12 118 GLY A CA 1
ATOM 864 C C . GLY A 1 118 ? 17.722 0.548 -10.059 1.00 77.12 118 GLY A C 1
ATOM 865 O O . GLY A 1 118 ? 18.768 0.747 -10.684 1.00 77.12 118 GLY A O 1
ATOM 866 N N . GLY A 1 119 ? 16.604 0.162 -10.660 1.00 75.00 119 GLY A N 1
ATOM 867 C CA . GLY A 1 119 ? 16.394 0.141 -12.101 1.00 75.00 119 GLY A CA 1
ATOM 868 C C . GLY A 1 119 ? 15.784 1.451 -12.604 1.00 75.00 119 GLY A C 1
ATOM 869 O O . GLY A 1 119 ? 15.439 2.352 -11.845 1.00 75.00 119 GLY A O 1
ATOM 870 N N . SER A 1 120 ? 15.603 1.573 -13.917 1.00 74.69 120 SER A N 1
ATOM 871 C CA . SER A 1 120 ? 14.858 2.714 -14.460 1.00 74.69 120 SER A CA 1
ATOM 872 C C . SER A 1 120 ? 13.386 2.638 -14.040 1.00 74.69 120 SER A C 1
ATOM 874 O O . SER A 1 120 ? 12.771 1.579 -14.156 1.00 74.69 120 SER A O 1
ATOM 876 N N . GLY A 1 121 ? 12.827 3.753 -13.560 1.00 74.94 121 GLY A N 1
ATOM 877 C CA . GLY A 1 121 ? 11.406 3.854 -13.206 1.00 74.94 121 GLY A CA 1
ATOM 878 C C . GLY A 1 121 ? 11.001 3.117 -11.925 1.00 74.94 121 GLY A C 1
ATOM 879 O O . GLY A 1 121 ? 9.825 2.823 -11.748 1.00 74.94 121 GLY A O 1
ATOM 880 N N . THR A 1 122 ? 11.942 2.796 -11.034 1.00 77.75 122 THR A N 1
ATOM 881 C CA . THR A 1 122 ? 11.658 1.958 -9.856 1.00 77.75 122 THR A CA 1
ATOM 882 C C . THR A 1 122 ? 11.157 2.699 -8.637 1.00 77.75 122 THR A C 1
ATOM 884 O O . THR A 1 122 ? 10.641 2.067 -7.712 1.00 77.75 122 THR A O 1
ATOM 887 N N . THR A 1 123 ? 11.307 4.020 -8.623 1.00 84.69 123 THR A N 1
ATOM 888 C CA . THR A 1 123 ? 10.979 4.827 -7.455 1.00 84.69 123 THR A CA 1
ATOM 889 C C . THR A 1 123 ? 9.465 4.949 -7.331 1.00 84.69 123 THR A C 1
ATOM 891 O O . THR A 1 123 ? 8.831 5.797 -7.954 1.00 84.69 123 THR A O 1
ATOM 894 N N . GLN A 1 124 ? 8.897 4.075 -6.505 1.00 87.31 124 GLN A N 1
ATOM 895 C CA . GLN A 1 124 ? 7.487 4.024 -6.125 1.00 87.31 124 GLN A CA 1
ATOM 896 C C . GLN A 1 124 ? 7.360 4.342 -4.636 1.00 87.31 124 GLN A C 1
ATOM 898 O O . GLN A 1 124 ? 8.152 3.849 -3.824 1.00 87.31 124 GLN A O 1
ATOM 903 N N . LEU A 1 125 ? 6.368 5.158 -4.281 1.00 89.94 125 LEU A N 1
ATOM 904 C CA . LEU A 1 125 ? 6.067 5.479 -2.890 1.00 89.94 125 LEU A CA 1
ATOM 905 C C . LEU A 1 125 ? 4.987 4.535 -2.374 1.00 89.94 125 LEU A C 1
ATOM 907 O O . LEU A 1 125 ? 3.854 4.582 -2.844 1.00 89.94 125 LEU A O 1
ATOM 911 N N . SER A 1 126 ? 5.323 3.750 -1.355 1.00 91.88 126 SER A N 1
ATOM 912 C CA . SER A 1 126 ? 4.308 3.087 -0.540 1.00 91.88 126 SER A CA 1
ATOM 913 C C . SER A 1 126 ? 3.925 4.013 0.602 1.00 91.88 126 SER A C 1
ATOM 915 O O . SER A 1 126 ? 4.795 4.455 1.358 1.00 91.88 126 SER A O 1
ATOM 917 N N . THR A 1 127 ? 2.637 4.326 0.719 1.00 91.56 127 THR A N 1
ATOM 918 C CA . THR A 1 127 ? 2.115 5.230 1.747 1.00 91.56 127 THR A CA 1
ATOM 919 C C . THR A 1 127 ? 1.088 4.546 2.627 1.00 91.56 127 THR A C 1
ATOM 921 O O . THR A 1 127 ? 0.243 3.801 2.142 1.00 91.56 127 THR A O 1
ATOM 924 N N . MET A 1 128 ? 1.111 4.878 3.913 1.00 91.88 128 MET A N 1
ATOM 925 C CA . MET A 1 128 ? 0.020 4.608 4.840 1.00 91.88 128 MET A CA 1
ATOM 926 C C . MET A 1 128 ? -0.417 5.909 5.502 1.00 91.88 128 MET A C 1
ATOM 928 O O . MET A 1 128 ? 0.391 6.822 5.657 1.00 91.88 128 MET A O 1
ATOM 932 N N . GLY A 1 129 ? -1.671 6.015 5.923 1.00 90.88 129 GLY A N 1
ATOM 933 C CA . GLY A 1 129 ? -2.152 7.247 6.530 1.00 90.88 129 GLY A CA 1
ATOM 934 C C . GLY A 1 129 ? -3.386 7.072 7.391 1.00 90.88 129 GLY A C 1
ATOM 935 O O . GLY A 1 129 ? -4.006 6.012 7.414 1.00 90.88 129 GLY A O 1
ATOM 936 N N . ILE A 1 130 ? -3.710 8.139 8.112 1.00 92.75 130 ILE A N 1
ATOM 937 C CA . ILE A 1 130 ? -4.858 8.246 9.011 1.00 92.75 130 ILE A CA 1
ATOM 938 C C . ILE A 1 130 ? -5.609 9.550 8.739 1.00 92.75 130 ILE A C 1
ATOM 940 O O . ILE A 1 130 ? -5.033 10.514 8.234 1.00 92.75 130 ILE A O 1
ATOM 944 N N . GLY A 1 131 ? -6.890 9.591 9.104 1.00 91.06 131 GLY A N 1
ATOM 945 C CA . GLY A 1 131 ? -7.721 10.791 8.964 1.00 91.06 131 GLY A CA 1
ATOM 946 C C . GLY A 1 131 ? -8.326 11.008 7.574 1.00 91.06 131 GLY A C 1
ATOM 947 O O . GLY A 1 131 ? -8.938 12.043 7.354 1.00 91.06 131 GLY A O 1
ATOM 948 N N . SER A 1 132 ? -8.204 10.044 6.654 1.00 91.62 132 SER A N 1
ATOM 949 C CA . SER A 1 132 ? -8.953 10.087 5.392 1.00 91.62 132 SER A CA 1
ATOM 950 C C . SER A 1 132 ? -10.457 9.922 5.635 1.00 91.62 132 SER A C 1
ATOM 952 O O . SER A 1 132 ? -10.863 9.152 6.503 1.00 91.62 132 SER A O 1
ATOM 954 N N . SER A 1 133 ? -11.282 10.588 4.824 1.00 92.12 133 SER A N 1
ATOM 955 C CA . SER A 1 133 ? -12.723 10.329 4.720 1.00 92.12 133 SER A CA 1
ATOM 956 C C . SER A 1 133 ? -13.036 8.979 4.072 1.00 92.12 133 SER A C 1
ATOM 958 O O . SER A 1 133 ? -14.179 8.533 4.122 1.00 92.12 133 SER A O 1
ATOM 960 N N . GLY A 1 134 ? -12.052 8.350 3.415 1.00 92.50 134 GLY A N 1
ATOM 961 C CA . GLY A 1 134 ? -12.237 7.118 2.652 1.00 92.50 134 GLY A CA 1
ATOM 962 C C . GLY A 1 134 ? -13.070 7.296 1.379 1.00 92.50 134 GLY A C 1
ATOM 963 O O . GLY A 1 134 ? -13.598 6.305 0.880 1.00 92.50 134 GLY A O 1
ATOM 964 N N . THR A 1 135 ? -13.220 8.535 0.884 1.00 90.75 135 THR A N 1
ATOM 965 C CA . THR A 1 135 ? -14.000 8.856 -0.331 1.00 90.75 135 THR A CA 1
ATOM 966 C C . THR A 1 135 ? -13.198 9.546 -1.436 1.00 90.75 135 THR A C 1
ATOM 968 O O . THR A 1 135 ? -13.697 9.716 -2.549 1.00 90.75 135 THR A O 1
ATOM 971 N N . VAL A 1 136 ? -11.959 9.953 -1.149 1.00 91.31 136 VAL A N 1
ATOM 972 C CA . VAL A 1 136 ? -11.067 10.644 -2.088 1.00 91.31 136 VAL A CA 1
ATOM 973 C C . VAL A 1 136 ? -9.697 9.978 -2.060 1.00 91.31 136 VAL A C 1
ATOM 975 O O . VAL A 1 136 ? -9.210 9.584 -1.000 1.00 91.31 136 VAL A O 1
ATOM 978 N N . GLY A 1 137 ? -9.063 9.854 -3.230 1.00 92.25 137 GLY A N 1
ATOM 979 C CA . GLY A 1 137 ? -7.722 9.286 -3.346 1.00 92.25 137 GLY A CA 1
ATOM 980 C C . GLY A 1 137 ? -6.688 10.142 -2.624 1.00 92.25 137 GLY A C 1
ATOM 981 O O . GLY A 1 137 ? -6.491 11.313 -2.965 1.00 92.25 137 GLY A O 1
ATOM 982 N N . VAL A 1 138 ? -6.003 9.550 -1.649 1.00 91.62 138 VAL A N 1
ATOM 983 C CA . VAL A 1 138 ? -4.950 10.219 -0.881 1.00 91.62 138 VAL A CA 1
ATOM 984 C C . VAL A 1 138 ? -3.595 9.694 -1.339 1.00 91.62 138 VAL A C 1
ATOM 986 O O . VAL A 1 138 ? -3.312 8.506 -1.229 1.00 91.62 138 VAL A O 1
ATOM 989 N N . TRP A 1 139 ? -2.767 10.581 -1.880 1.00 91.88 139 TRP A N 1
ATOM 990 C CA . TRP A 1 139 ? -1.435 10.263 -2.390 1.00 91.88 139 TRP A CA 1
ATOM 991 C C . TRP A 1 139 ? -0.599 11.551 -2.470 1.00 91.88 139 TRP A C 1
ATOM 993 O O . TRP A 1 139 ? -1.169 12.636 -2.467 1.00 91.88 139 TRP A O 1
ATOM 1003 N N . PRO A 1 140 ? 0.738 11.489 -2.566 1.00 88.38 140 PRO A N 1
ATOM 1004 C CA . PRO A 1 140 ? 1.608 12.664 -2.426 1.00 88.38 140 PRO A CA 1
ATOM 1005 C C . PRO A 1 140 ? 1.347 13.865 -3.350 1.00 88.38 140 PRO A C 1
ATOM 1007 O O . PRO A 1 140 ? 1.695 14.985 -2.987 1.00 88.38 140 PRO A O 1
ATOM 1010 N N . GLY A 1 141 ? 0.789 13.662 -4.546 1.00 84.62 141 GLY A N 1
ATOM 1011 C CA . GLY A 1 141 ? 0.463 14.748 -5.479 1.00 84.62 141 GLY A CA 1
ATOM 1012 C C . GLY A 1 141 ? -0.952 15.305 -5.333 1.00 84.62 141 GLY A C 1
ATOM 1013 O O . GLY A 1 141 ? -1.294 16.265 -6.017 1.00 84.62 141 GLY A O 1
ATOM 1014 N N . ASN A 1 142 ? -1.756 14.752 -4.424 1.00 80.19 142 ASN A N 1
ATOM 1015 C CA . ASN A 1 142 ? -3.007 15.343 -3.980 1.00 80.19 142 ASN A CA 1
ATOM 1016 C C . ASN A 1 142 ? -2.837 15.741 -2.509 1.00 80.19 142 ASN A C 1
ATOM 1018 O O . ASN A 1 142 ? -2.590 14.880 -1.670 1.00 80.19 142 ASN A O 1
ATOM 1022 N N . GLY A 1 143 ? -2.946 17.036 -2.190 1.00 62.06 143 GLY A N 1
ATOM 1023 C CA . GLY A 1 143 ? -2.841 17.576 -0.822 1.00 62.06 143 GLY A CA 1
ATOM 1024 C C . GLY A 1 143 ? -4.036 17.192 0.058 1.00 62.06 143 GLY A C 1
ATOM 1025 O O . GLY A 1 143 ? -4.707 18.059 0.606 1.00 62.06 143 GLY A O 1
ATOM 1026 N N . GLY A 1 144 ? -4.353 15.900 0.094 1.00 66.75 144 GLY A N 1
ATOM 1027 C CA . GLY A 1 144 ? -5.560 15.332 0.660 1.00 66.75 144 GLY A CA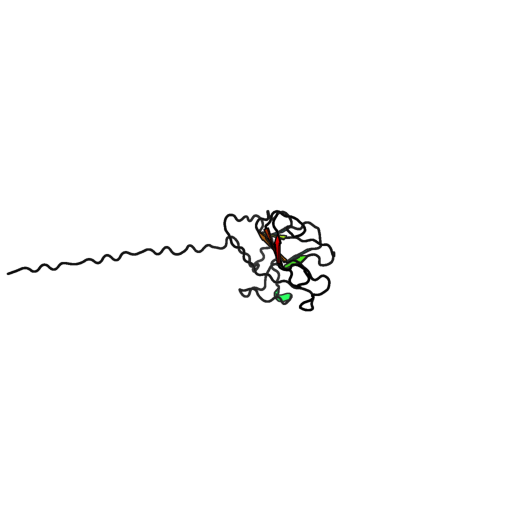 1
ATOM 1028 C C . GLY A 1 144 ? -5.642 15.479 2.174 1.00 66.75 144 GLY A C 1
ATOM 1029 O O . GLY A 1 144 ? -4.655 15.695 2.863 1.00 66.75 144 GLY A O 1
ATOM 1030 N N . GLU A 1 145 ? -6.861 15.296 2.662 1.00 88.06 145 GLU A N 1
ATOM 1031 C CA . GLU A 1 145 ? -7.377 15.422 4.035 1.00 88.06 145 GLU A CA 1
ATOM 1032 C C . GLU A 1 145 ? -6.731 14.537 5.126 1.00 88.06 145 GLU A C 1
ATOM 1034 O O . GLU A 1 145 ? -7.268 14.432 6.225 1.00 88.06 145 GLU A O 1
ATOM 1039 N N . ALA A 1 146 ? -5.617 13.863 4.843 1.00 90.88 146 ALA A N 1
ATOM 1040 C CA . ALA A 1 146 ? -5.042 12.844 5.714 1.00 90.88 146 ALA A CA 1
ATOM 1041 C C . ALA A 1 146 ? -3.602 13.174 6.116 1.00 90.88 146 ALA A C 1
ATOM 1043 O O . ALA A 1 146 ? -2.868 13.874 5.416 1.00 90.88 146 ALA A O 1
ATOM 1044 N N . VAL A 1 147 ? -3.168 12.582 7.227 1.00 91.88 147 VAL A N 1
ATOM 1045 C CA . VAL A 1 147 ? -1.746 12.483 7.559 1.00 91.88 147 VAL A CA 1
ATOM 1046 C C . VAL A 1 147 ? -1.229 11.174 6.981 1.00 91.88 147 VAL A C 1
ATOM 1048 O O . VAL A 1 147 ? -1.744 10.112 7.325 1.00 91.88 147 VAL A O 1
ATOM 1051 N N . MET A 1 148 ? -0.216 11.235 6.118 1.00 92.00 148 MET A N 1
ATOM 1052 C CA . MET A 1 148 ? 0.407 10.056 5.517 1.00 92.00 148 MET A CA 1
ATOM 1053 C C . MET A 1 148 ? 1.885 9.958 5.859 1.00 92.00 148 MET A C 1
ATOM 1055 O O . MET A 1 148 ? 2.592 10.957 5.934 1.00 92.00 148 MET A O 1
ATOM 1059 N N . PHE A 1 149 ? 2.371 8.733 5.952 1.00 91.69 149 PHE A N 1
ATOM 1060 C CA . PHE A 1 149 ? 3.780 8.394 6.012 1.00 91.69 149 PHE A CA 1
ATOM 1061 C C . PHE A 1 149 ? 4.113 7.557 4.785 1.00 91.69 149 PHE A C 1
ATOM 1063 O O . PHE A 1 149 ? 3.345 6.675 4.404 1.00 91.69 149 PHE A O 1
ATOM 1070 N N . GLY A 1 150 ? 5.229 7.866 4.134 1.00 91.19 150 GLY A N 1
ATOM 1071 C CA . GLY A 1 150 ? 5.629 7.230 2.887 1.00 91.19 150 GLY A CA 1
ATOM 1072 C C . GLY A 1 150 ? 7.084 6.803 2.897 1.00 91.19 150 GLY A C 1
ATOM 1073 O O . GLY A 1 150 ? 7.928 7.494 3.472 1.00 91.19 150 GLY A O 1
ATOM 1074 N N . ALA A 1 151 ? 7.368 5.695 2.221 1.00 91.81 151 ALA A N 1
ATOM 1075 C CA . ALA A 1 151 ? 8.717 5.200 1.999 1.00 91.81 151 ALA A CA 1
ATOM 1076 C C . ALA A 1 151 ? 8.956 4.885 0.515 1.00 91.81 151 ALA A C 1
ATOM 1078 O O . ALA A 1 151 ? 8.052 4.423 -0.182 1.00 91.81 151 ALA A O 1
ATOM 1079 N N . THR A 1 152 ? 10.178 5.122 0.042 1.00 89.81 152 THR A N 1
ATOM 1080 C CA . THR A 1 152 ? 10.721 4.528 -1.191 1.00 89.81 152 THR A CA 1
ATOM 1081 C C . THR A 1 152 ? 11.721 3.440 -0.821 1.00 89.81 152 THR A C 1
ATOM 1083 O O . THR A 1 152 ? 12.459 3.583 0.152 1.00 89.81 152 THR A O 1
ATOM 1086 N N . LEU A 1 153 ? 11.733 2.333 -1.569 1.00 86.06 153 LEU A N 1
ATOM 1087 C CA . LEU A 1 153 ? 12.601 1.190 -1.265 1.00 86.06 153 LEU A CA 1
ATOM 1088 C C . LEU A 1 153 ? 13.906 1.173 -2.071 1.00 86.06 153 LEU A C 1
ATOM 1090 O O . LEU A 1 153 ? 14.905 0.631 -1.608 1.00 86.06 153 LEU A O 1
ATOM 1094 N N . ASP A 1 154 ? 13.902 1.733 -3.277 1.00 84.50 154 ASP A N 1
ATOM 1095 C CA . ASP A 1 154 ? 15.035 1.658 -4.201 1.00 84.50 154 ASP A CA 1
ATOM 1096 C C . ASP A 1 154 ? 16.162 2.649 -3.878 1.00 84.50 154 ASP A C 1
ATOM 1098 O O . ASP A 1 154 ? 17.193 2.604 -4.535 1.00 84.50 154 ASP A O 1
ATOM 1102 N N . GLY A 1 155 ? 15.983 3.543 -2.896 1.00 79.81 155 GLY A N 1
ATOM 1103 C CA . GLY A 1 155 ? 16.970 4.570 -2.538 1.00 79.81 155 GLY A CA 1
ATOM 1104 C C . GLY A 1 155 ? 17.208 5.610 -3.640 1.00 79.81 155 GLY A C 1
ATOM 1105 O O . GLY A 1 155 ? 18.158 6.389 -3.568 1.00 79.81 155 GLY A O 1
ATOM 1106 N N . GLY A 1 156 ? 16.367 5.617 -4.681 1.00 80.31 156 GLY A N 1
ATOM 1107 C CA . GLY A 1 156 ? 16.491 6.497 -5.843 1.00 80.31 156 GLY A CA 1
ATOM 1108 C C . GLY A 1 156 ? 15.967 7.912 -5.597 1.00 80.31 156 GLY A C 1
ATOM 1109 O O . GLY A 1 156 ? 16.076 8.776 -6.469 1.00 80.31 156 GLY A O 1
ATOM 1110 N N . SER A 1 157 ? 15.390 8.173 -4.420 1.00 85.00 157 SER A N 1
ATOM 1111 C CA . SER A 1 157 ? 14.847 9.480 -4.071 1.00 85.00 157 SER A CA 1
ATOM 1112 C C . SER A 1 157 ? 15.804 10.308 -3.219 1.00 85.00 157 SER A C 1
ATOM 1114 O O . SER A 1 157 ? 16.572 9.791 -2.419 1.00 85.00 157 SER A O 1
ATOM 1116 N N . SER A 1 158 ? 15.706 11.636 -3.324 1.00 87.19 158 SER A N 1
ATOM 1117 C CA . SER A 1 158 ? 16.438 12.557 -2.445 1.00 87.19 158 SER A CA 1
ATOM 1118 C C . SER A 1 158 ? 15.979 12.499 -0.983 1.00 87.19 158 SER A C 1
ATOM 1120 O O . SER A 1 158 ? 16.693 12.971 -0.100 1.00 87.19 158 SER A O 1
ATOM 1122 N N . VAL A 1 159 ? 14.788 11.950 -0.727 1.00 89.44 159 VAL A N 1
ATOM 1123 C CA . VAL A 1 159 ? 14.213 11.770 0.608 1.00 89.44 159 VAL A CA 1
ATOM 1124 C C . VAL A 1 159 ? 13.454 10.454 0.613 1.00 89.44 159 VAL A C 1
ATOM 1126 O O . VAL A 1 159 ? 12.379 10.410 0.039 1.00 89.44 159 VAL A O 1
ATOM 1129 N N . ASP A 1 160 ? 13.957 9.394 1.245 1.00 89.56 160 ASP A N 1
ATOM 1130 C CA . ASP A 1 160 ? 13.259 8.102 1.184 1.00 89.56 160 ASP A CA 1
ATOM 1131 C C . ASP A 1 160 ? 12.062 7.998 2.128 1.00 89.56 160 ASP A C 1
ATOM 1133 O O . ASP A 1 160 ? 11.046 7.417 1.761 1.00 89.56 160 ASP A O 1
ATOM 1137 N N . TYR A 1 161 ? 12.146 8.619 3.305 1.00 92.12 161 TYR A N 1
ATOM 1138 C CA . TYR A 1 161 ? 11.099 8.601 4.327 1.00 92.12 161 TYR A CA 1
ATOM 1139 C C . TYR A 1 161 ? 10.424 9.960 4.422 1.00 92.12 161 TYR A C 1
ATOM 1141 O O . TYR A 1 161 ? 11.089 10.984 4.583 1.00 92.12 161 TYR A O 1
ATOM 1149 N N . ARG A 1 162 ? 9.097 9.975 4.321 1.00 91.19 162 ARG A N 1
ATOM 1150 C CA . ARG A 1 162 ? 8.315 11.206 4.195 1.00 91.19 162 ARG A CA 1
ATOM 1151 C C . ARG A 1 162 ? 7.114 11.177 5.124 1.00 91.19 162 ARG A C 1
ATOM 1153 O O . ARG A 1 162 ? 6.524 10.124 5.345 1.00 91.19 162 ARG A O 1
ATOM 1160 N N . ALA A 1 163 ? 6.747 12.352 5.613 1.00 91.62 163 ALA A N 1
ATOM 1161 C CA . ALA A 1 163 ? 5.466 12.600 6.250 1.00 91.62 163 ALA A CA 1
ATOM 1162 C C . ALA A 1 163 ? 4.744 13.692 5.456 1.00 91.62 163 ALA A C 1
ATOM 1164 O O . ALA A 1 163 ? 5.358 14.682 5.058 1.00 91.62 163 ALA A O 1
ATOM 1165 N N . TYR A 1 164 ? 3.455 13.491 5.229 1.00 90.25 164 TYR A N 1
ATOM 1166 C CA . TYR A 1 164 ? 2.556 14.410 4.554 1.00 90.25 164 TYR A CA 1
ATOM 1167 C C . TYR A 1 164 ? 1.410 14.738 5.500 1.00 90.25 164 TYR A C 1
ATOM 1169 O O . TYR A 1 164 ? 0.921 13.864 6.214 1.00 90.25 164 TYR A O 1
ATOM 1177 N N . SER A 1 165 ? 0.970 15.985 5.482 1.00 86.62 165 SER A N 1
ATOM 1178 C CA . SER A 1 165 ? -0.248 16.440 6.142 1.00 86.62 165 SER A CA 1
ATOM 1179 C C . SER A 1 165 ? -0.847 17.572 5.315 1.00 86.62 165 SER A C 1
ATOM 1181 O O . SER A 1 165 ? -0.092 18.317 4.685 1.00 86.62 165 SER A O 1
ATOM 1183 N N . SER A 1 166 ? -2.171 17.700 5.338 1.00 71.00 166 SER A N 1
ATOM 1184 C CA . SER A 1 166 ? -2.903 18.857 4.804 1.00 71.00 166 SER A CA 1
ATOM 1185 C C . SER A 1 166 ? -2.679 20.123 5.620 1.00 71.00 166 SER A C 1
ATOM 1187 O O . SER A 1 166 ? -2.697 19.994 6.868 1.00 71.00 166 SER A O 1
#